Protein AF-A0AAD9UUX2-F1 (afdb_monomer_lite)

Radius of gyration: 30.62 Å; chains: 1; bounding box: 90×46×81 Å

pLDDT: mean 76.19, std 13.53, range [43.16, 93.56]

Organism: Acropora cervicornis (NCBI:txid6130)

Structure (mmCIF, N/CA/C/O backbone):
data_AF-A0AAD9UUX2-F1
#
_entry.id   AF-A0AAD9UUX2-F1
#
loop_
_atom_site.group_PDB
_atom_site.id
_atom_site.type_symbol
_atom_site.label_atom_id
_atom_site.label_alt_id
_atom_site.label_comp_id
_atom_site.label_asym_id
_atom_site.label_entity_id
_atom_site.label_seq_id
_atom_site.pdbx_PDB_ins_code
_atom_site.Cartn_x
_atom_site.Cartn_y
_atom_site.Cartn_z
_atom_site.occupancy
_atom_site.B_iso_or_equiv
_atom_site.auth_seq_id
_atom_site.auth_comp_id
_atom_site.auth_asym_id
_atom_site.auth_atom_id
_atom_site.pdbx_PDB_model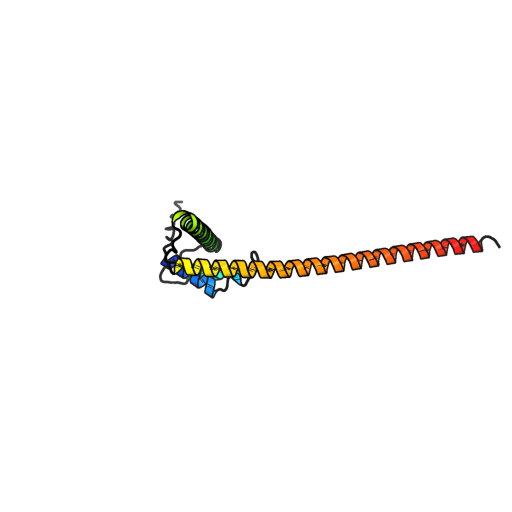_num
ATOM 1 N N . MET A 1 1 ? -13.904 34.947 -3.735 1.00 43.16 1 MET A N 1
ATOM 2 C CA . MET A 1 1 ? -14.602 33.661 -3.962 1.00 43.16 1 MET A CA 1
ATOM 3 C C . MET A 1 1 ? -14.352 32.767 -2.757 1.00 43.16 1 MET A C 1
ATOM 5 O O . MET A 1 1 ? -13.206 32.414 -2.519 1.00 43.16 1 MET A O 1
ATOM 9 N N . ALA A 1 2 ? -15.373 32.472 -1.950 1.00 48.09 2 ALA A N 1
ATOM 10 C CA . ALA A 1 2 ? -15.221 31.582 -0.800 1.00 48.09 2 ALA A CA 1
ATOM 11 C C . ALA A 1 2 ? -15.136 30.132 -1.296 1.00 48.09 2 ALA A C 1
ATOM 13 O O . ALA A 1 2 ? -16.102 29.590 -1.834 1.00 48.09 2 ALA A O 1
ATOM 14 N N . THR A 1 3 ? -13.970 29.505 -1.157 1.00 51.62 3 THR A N 1
ATOM 15 C CA . THR A 1 3 ? -13.802 28.080 -1.433 1.00 51.62 3 THR A CA 1
ATOM 16 C C . THR A 1 3 ? -14.554 27.301 -0.354 1.00 51.62 3 THR A C 1
ATOM 18 O O . THR A 1 3 ? -14.150 27.262 0.806 1.00 51.62 3 THR A O 1
ATOM 21 N N . LYS A 1 4 ? -15.696 26.699 -0.710 1.00 53.00 4 LYS A N 1
ATOM 22 C CA . LYS A 1 4 ? -16.410 25.773 0.181 1.00 53.00 4 LYS A CA 1
ATOM 23 C C . LYS A 1 4 ? -15.444 24.638 0.547 1.00 53.00 4 LYS A C 1
ATOM 25 O O . LYS A 1 4 ? -15.133 23.804 -0.305 1.00 53.00 4 LYS A O 1
ATOM 30 N N . LYS A 1 5 ? -14.935 24.623 1.788 1.00 53.94 5 LYS A N 1
ATOM 31 C CA . LYS A 1 5 ? -14.172 23.491 2.335 1.00 53.94 5 LYS A CA 1
ATOM 32 C C . LYS A 1 5 ? -15.091 22.273 2.293 1.00 53.94 5 LYS A C 1
ATOM 34 O O . LYS A 1 5 ? -16.053 22.194 3.047 1.00 53.94 5 LYS A O 1
ATOM 39 N N . GLN A 1 6 ? -14.823 21.365 1.361 1.00 57.31 6 GLN A N 1
ATOM 40 C CA . GLN A 1 6 ? -15.511 20.081 1.300 1.00 57.31 6 GLN A CA 1
ATOM 41 C C . GLN A 1 6 ? -15.227 19.318 2.603 1.00 57.31 6 GLN A C 1
ATOM 43 O O . GLN A 1 6 ? -14.071 19.330 3.043 1.00 57.31 6 GLN A O 1
ATOM 48 N N . PRO A 1 7 ? -16.237 18.684 3.226 1.00 60.03 7 PRO A N 1
ATOM 49 C CA . PRO A 1 7 ? -16.027 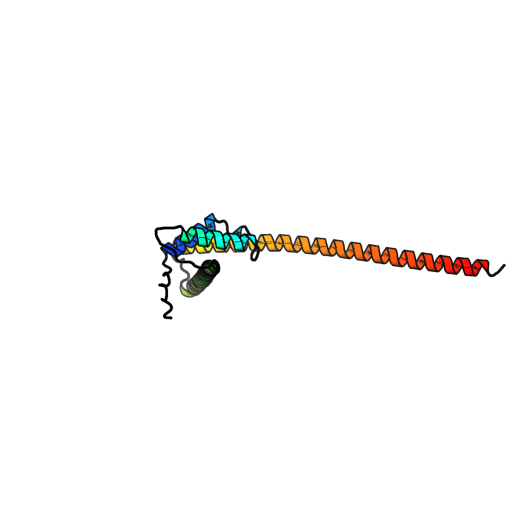17.901 4.434 1.00 60.03 7 PRO A CA 1
ATOM 50 C C . PRO A 1 7 ? -15.011 16.796 4.140 1.00 60.03 7 PRO A C 1
ATOM 52 O O . PRO A 1 7 ? -15.157 16.022 3.191 1.00 60.03 7 PRO A O 1
ATOM 55 N N . VAL A 1 8 ? -13.937 16.775 4.927 1.00 67.56 8 VAL A N 1
ATOM 56 C CA . VAL A 1 8 ? -12.916 15.734 4.841 1.00 67.56 8 VAL A CA 1
ATOM 57 C C . VAL A 1 8 ? -13.556 14.453 5.357 1.00 67.56 8 VAL A C 1
ATOM 59 O O . VAL A 1 8 ? -13.986 14.396 6.503 1.00 67.56 8 VAL A O 1
ATOM 62 N N . MET A 1 9 ? -13.652 13.441 4.500 1.00 81.50 9 MET A N 1
ATOM 63 C CA . MET A 1 9 ? -14.148 12.123 4.883 1.00 81.50 9 MET A CA 1
ATOM 64 C C . MET A 1 9 ? -13.298 11.558 6.027 1.00 81.50 9 MET A C 1
ATOM 66 O O . MET A 1 9 ? -12.075 11.434 5.911 1.00 81.50 9 MET A O 1
ATOM 70 N N . GLU A 1 10 ? -13.960 11.192 7.120 1.00 83.44 10 GLU A N 1
ATOM 71 C CA . GLU A 1 10 ? -13.317 10.539 8.255 1.00 83.44 10 GLU A CA 1
ATOM 72 C C . GLU A 1 10 ? -12.930 9.100 7.915 1.00 83.44 10 GLU A C 1
ATOM 74 O O . GLU A 1 10 ? -13.641 8.392 7.207 1.00 83.44 10 GLU A O 1
ATOM 79 N N . TRP A 1 11 ? -11.791 8.640 8.407 1.00 87.56 11 TRP A N 1
ATOM 80 C CA . TRP A 1 11 ? -11.368 7.264 8.182 1.00 87.56 11 TRP A CA 1
ATOM 81 C C . TRP A 1 11 ? -11.666 6.437 9.428 1.00 87.56 11 TRP A C 1
ATOM 83 O O . TRP A 1 11 ? -10.955 6.553 10.425 1.00 87.56 11 TRP A O 1
ATOM 93 N N . THR A 1 12 ? -12.737 5.649 9.352 1.00 87.88 12 THR A N 1
ATOM 94 C CA . THR A 1 12 ? -13.180 4.701 10.381 1.00 87.88 12 THR A CA 1
ATOM 95 C C . THR A 1 12 ? -12.611 3.308 10.122 1.00 87.88 12 THR A C 1
ATOM 97 O O . THR A 1 12 ? -12.129 3.030 9.023 1.00 87.88 12 THR A O 1
ATOM 100 N N . ASP A 1 13 ? -12.701 2.420 11.111 1.00 85.00 13 ASP A N 1
ATOM 101 C CA . ASP A 1 13 ? -12.224 1.039 10.992 1.00 85.00 13 ASP A CA 1
ATOM 102 C C . ASP A 1 13 ? -12.889 0.276 9.842 1.00 85.00 13 ASP A C 1
ATOM 104 O O . ASP A 1 13 ? -12.171 -0.298 9.028 1.00 85.00 13 ASP A O 1
ATOM 108 N N . ASP A 1 14 ? -14.200 0.413 9.644 1.00 86.81 14 ASP A N 1
ATOM 109 C CA . ASP A 1 14 ? -14.894 -0.176 8.487 1.00 86.81 14 ASP A CA 1
ATOM 110 C C . ASP A 1 14 ? -14.342 0.331 7.145 1.00 86.81 14 ASP A C 1
ATOM 112 O O . ASP A 1 14 ? -14.145 -0.433 6.199 1.00 86.81 14 ASP A O 1
ATOM 116 N N . ARG A 1 15 ? -14.044 1.635 7.053 1.00 90.06 15 ARG A N 1
ATOM 117 C CA . ARG A 1 15 ? -13.465 2.248 5.845 1.00 90.06 15 ARG A CA 1
ATOM 118 C C . ARG A 1 15 ? -12.038 1.763 5.605 1.00 90.06 15 ARG A C 1
ATOM 120 O O . ARG A 1 15 ? -11.641 1.612 4.450 1.00 90.06 15 ARG A O 1
ATOM 127 N N . TYR A 1 16 ? -11.274 1.514 6.669 1.00 89.31 16 TYR A N 1
ATOM 128 C CA . TYR A 1 16 ? -9.957 0.893 6.565 1.00 89.31 16 TYR A CA 1
ATOM 129 C C . TYR A 1 16 ? -10.064 -0.569 6.126 1.00 89.31 16 TYR A C 1
ATOM 131 O O . TYR A 1 16 ? -9.344 -0.956 5.214 1.00 89.31 16 TYR A O 1
ATOM 139 N N . ILE A 1 17 ? -10.980 -1.358 6.690 1.00 90.19 17 ILE A N 1
ATOM 140 C CA . ILE A 1 17 ? -11.195 -2.758 6.294 1.00 90.19 17 ILE A CA 1
ATOM 141 C C . ILE A 1 17 ? -11.557 -2.846 4.808 1.00 90.19 17 ILE A C 1
ATOM 143 O O . ILE A 1 17 ? -10.962 -3.637 4.081 1.00 90.19 17 ILE A O 1
ATOM 147 N N . LEU A 1 18 ? -12.460 -1.990 4.321 1.00 91.25 18 LEU A N 1
ATOM 148 C CA . LEU A 1 18 ? -12.819 -1.945 2.900 1.00 91.25 18 LEU A CA 1
ATOM 149 C C . LEU A 1 18 ? -11.636 -1.572 2.006 1.00 91.25 18 LEU A C 1
ATOM 151 O O . LEU A 1 18 ? -11.424 -2.213 0.981 1.00 91.25 18 LEU A O 1
ATOM 155 N N . LEU A 1 19 ? -10.831 -0.585 2.412 1.00 91.81 19 LEU A N 1
ATOM 156 C CA . LEU A 1 19 ? -9.592 -0.249 1.712 1.00 91.81 19 LEU A CA 1
ATOM 157 C C . LEU A 1 19 ? -8.654 -1.463 1.623 1.00 91.81 19 LEU A C 1
ATOM 159 O O . LEU A 1 19 ? -8.134 -1.758 0.550 1.00 91.81 19 LEU A O 1
ATOM 163 N N . LEU A 1 20 ? -8.434 -2.159 2.739 1.00 91.69 20 LEU A N 1
ATOM 164 C CA . LEU A 1 20 ? -7.525 -3.303 2.807 1.00 91.69 20 LEU A CA 1
ATOM 165 C C . LEU A 1 20 ? -8.037 -4.473 1.958 1.00 91.69 20 LEU A C 1
ATOM 167 O O . LEU A 1 20 ? -7.272 -5.057 1.193 1.00 91.69 20 LEU A O 1
ATOM 171 N N . ARG A 1 21 ? -9.340 -4.766 2.016 1.00 90.75 21 ARG A N 1
ATOM 172 C CA . ARG A 1 21 ? -9.980 -5.788 1.176 1.00 90.75 21 ARG A CA 1
ATOM 173 C C . ARG A 1 21 ? -9.855 -5.461 -0.310 1.00 90.75 21 ARG A C 1
ATOM 175 O O . ARG A 1 21 ? -9.468 -6.330 -1.084 1.00 90.75 21 ARG A O 1
ATOM 182 N N . GLU A 1 22 ? -10.095 -4.212 -0.703 1.00 91.88 22 GLU A N 1
ATOM 183 C CA . GLU A 1 22 ? -9.954 -3.779 -2.098 1.00 91.88 22 GLU A CA 1
ATOM 184 C C . GLU A 1 22 ? -8.498 -3.885 -2.583 1.00 91.88 22 GLU A C 1
ATOM 186 O O . GLU A 1 22 ? -8.234 -4.289 -3.715 1.00 91.88 22 GLU A O 1
ATOM 191 N N . MET A 1 23 ? -7.528 -3.587 -1.711 1.00 90.06 23 MET A N 1
ATOM 192 C CA . MET A 1 23 ? -6.100 -3.767 -1.996 1.00 90.06 23 MET A CA 1
ATOM 193 C C . MET A 1 23 ? -5.718 -5.238 -2.206 1.00 90.06 23 MET A C 1
ATOM 195 O O . MET A 1 23 ? -4.893 -5.522 -3.081 1.00 90.06 23 MET A O 1
ATOM 199 N N . ILE A 1 24 ? -6.303 -6.156 -1.426 1.00 88.19 24 ILE A N 1
ATOM 200 C CA . ILE A 1 24 ? -6.140 -7.605 -1.612 1.00 88.19 24 ILE A CA 1
ATOM 201 C C . ILE A 1 24 ? -6.763 -8.031 -2.943 1.00 88.19 24 ILE A C 1
ATOM 203 O O . ILE A 1 24 ? -6.087 -8.680 -3.738 1.00 88.19 24 ILE A O 1
ATOM 207 N N . ALA A 1 25 ? -8.010 -7.631 -3.204 1.00 87.69 25 ALA A N 1
ATOM 208 C CA . ALA A 1 25 ? -8.760 -8.005 -4.404 1.00 87.69 25 ALA A CA 1
ATOM 209 C C . ALA A 1 25 ? -8.114 -7.483 -5.696 1.00 87.69 25 ALA A C 1
ATOM 211 O O . ALA A 1 25 ? -8.093 -8.176 -6.707 1.00 87.69 25 ALA A O 1
ATOM 212 N N . SER A 1 26 ? -7.537 -6.281 -5.649 1.00 86.19 26 SER A N 1
ATOM 213 C CA . SER A 1 26 ? -6.819 -5.677 -6.777 1.00 86.19 26 SER A CA 1
ATOM 214 C C . SER A 1 26 ? -5.380 -6.187 -6.926 1.00 86.19 26 SER A C 1
ATOM 216 O O . SER A 1 26 ? -4.634 -5.686 -7.767 1.00 86.19 26 SER A O 1
ATOM 218 N N . GLU A 1 27 ? -4.963 -7.129 -6.073 1.00 85.19 27 GLU A N 1
ATOM 219 C CA . GLU A 1 27 ? -3.659 -7.790 -6.102 1.00 85.19 27 GLU A CA 1
ATOM 220 C C . GLU A 1 27 ? -2.475 -6.814 -6.213 1.00 85.19 27 GLU A C 1
ATOM 222 O O . GLU A 1 27 ? -1.469 -7.060 -6.883 1.00 85.19 27 GLU A O 1
ATOM 227 N N . LEU A 1 28 ? -2.574 -5.679 -5.515 1.00 83.12 28 LEU A N 1
ATOM 228 C CA . LEU A 1 28 ? -1.668 -4.536 -5.652 1.00 83.12 28 LEU A CA 1
ATOM 229 C C . LEU A 1 28 ? -0.176 -4.906 -5.549 1.00 83.12 28 LEU A C 1
ATOM 231 O O . LEU A 1 28 ? 0.679 -4.302 -6.208 1.00 83.12 28 LEU A O 1
ATOM 235 N N . PHE A 1 29 ? 0.146 -5.872 -4.688 1.00 83.12 29 PHE A N 1
ATOM 236 C CA . PHE A 1 29 ? 1.516 -6.293 -4.400 1.00 83.12 29 PHE A CA 1
ATOM 237 C C . PHE A 1 29 ? 2.068 -7.349 -5.365 1.00 83.12 29 PHE A C 1
ATOM 239 O O . PHE A 1 29 ? 3.242 -7.687 -5.259 1.00 83.12 29 PHE A O 1
ATOM 246 N N . GLN A 1 30 ? 1.291 -7.803 -6.355 1.00 80.31 30 GLN A N 1
ATOM 247 C CA . GLN A 1 30 ? 1.818 -8.608 -7.464 1.00 80.31 30 GLN A CA 1
ATOM 248 C C . GLN A 1 30 ? 2.704 -7.807 -8.427 1.00 80.31 30 GLN A C 1
ATOM 250 O O . GLN A 1 30 ? 3.406 -8.382 -9.260 1.00 80.31 30 GLN A O 1
ATOM 255 N N . PHE A 1 31 ? 2.678 -6.477 -8.332 1.00 78.00 31 PHE A N 1
ATOM 256 C CA . PHE A 1 31 ? 3.415 -5.593 -9.222 1.00 78.00 31 PHE A CA 1
ATOM 257 C C . PHE A 1 31 ? 4.582 -4.924 -8.497 1.00 78.00 31 PHE A C 1
ATOM 259 O O . PHE A 1 31 ? 4.502 -4.504 -7.333 1.00 78.00 31 PHE A O 1
ATOM 266 N N . LYS A 1 32 ? 5.681 -4.743 -9.235 1.00 79.25 32 LYS A N 1
ATOM 267 C CA . LYS A 1 32 ? 6.896 -4.109 -8.722 1.00 79.25 32 LYS A CA 1
ATOM 268 C C . LYS A 1 32 ? 6.619 -2.730 -8.152 1.00 79.25 32 LYS A C 1
ATOM 270 O O . LYS A 1 32 ? 5.901 -1.915 -8.739 1.00 79.25 32 LYS A O 1
ATOM 275 N N . LYS A 1 33 ? 7.234 -2.447 -7.004 1.00 81.06 33 LYS A N 1
ATOM 276 C CA . LYS A 1 33 ? 7.174 -1.128 -6.378 1.00 81.06 33 LYS A CA 1
ATOM 277 C C . LYS A 1 33 ? 7.713 -0.072 -7.346 1.00 81.06 33 LYS A C 1
ATOM 279 O O . LYS A 1 33 ? 8.823 -0.198 -7.851 1.00 81.06 33 LYS A O 1
ATOM 284 N N . GLY A 1 34 ? 6.911 0.958 -7.606 1.00 77.88 34 GLY A N 1
ATOM 285 C CA . GLY A 1 34 ? 7.248 2.021 -8.558 1.00 77.88 34 GLY A CA 1
ATOM 286 C C . GLY A 1 34 ? 6.993 1.683 -10.031 1.00 77.88 34 GLY A C 1
ATOM 287 O O . GLY A 1 34 ? 7.259 2.528 -10.878 1.00 77.88 34 GLY A O 1
ATOM 288 N N . SER A 1 35 ? 6.460 0.497 -10.351 1.00 83.88 35 SER A N 1
ATOM 289 C CA . SER A 1 35 ? 6.002 0.205 -11.714 1.00 83.88 35 SER A CA 1
ATOM 290 C C . SER A 1 35 ? 4.790 1.070 -12.093 1.00 83.88 35 SER A C 1
ATOM 292 O O . SER A 1 35 ? 3.964 1.390 -11.226 1.00 83.88 35 SER A O 1
ATOM 294 N N . PRO A 1 36 ? 4.654 1.442 -13.378 1.00 84.62 36 PRO A N 1
ATOM 295 C CA . PRO A 1 36 ? 3.481 2.162 -13.860 1.00 84.62 36 PRO A CA 1
ATOM 296 C C . PRO A 1 36 ? 2.193 1.352 -13.663 1.00 84.62 36 PRO A C 1
ATOM 298 O O . PRO A 1 36 ? 1.171 1.935 -13.315 1.00 84.62 36 PRO A O 1
ATOM 301 N N . ASP A 1 37 ? 2.246 0.023 -13.787 1.00 86.00 37 ASP A N 1
ATOM 302 C CA . ASP A 1 37 ? 1.093 -0.863 -13.579 1.00 86.00 37 ASP A CA 1
ATOM 303 C C . ASP A 1 37 ? 0.582 -0.810 -12.140 1.00 86.00 37 ASP A C 1
ATOM 305 O O . ASP A 1 37 ? -0.610 -0.617 -11.911 1.00 86.00 37 ASP A O 1
ATOM 309 N N . ARG A 1 38 ? 1.486 -0.813 -11.152 1.00 88.44 38 ARG A N 1
ATOM 310 C CA . ARG A 1 38 ? 1.099 -0.578 -9.754 1.00 88.44 38 ARG A CA 1
ATOM 311 C C . ARG A 1 38 ? 0.473 0.803 -9.557 1.00 88.44 38 ARG A C 1
ATOM 313 O O . ARG A 1 38 ? -0.421 0.968 -8.735 1.00 88.44 38 ARG A O 1
ATOM 320 N N . GLY A 1 39 ? 0.925 1.799 -10.319 1.00 88.94 39 GLY A N 1
ATOM 321 C CA . GLY A 1 39 ? 0.331 3.135 -10.352 1.00 88.94 39 GLY A CA 1
ATOM 322 C C . GLY A 1 39 ? -1.110 3.167 -10.870 1.00 88.94 39 GLY A C 1
ATOM 323 O O . GLY A 1 39 ? -1.881 3.978 -10.357 1.00 88.94 39 GLY A O 1
ATOM 324 N N . LYS A 1 40 ? -1.459 2.303 -11.834 1.00 90.75 40 LYS A N 1
ATOM 325 C CA . LYS A 1 40 ? -2.825 2.132 -12.361 1.00 90.75 40 LYS A CA 1
ATOM 326 C C . LYS A 1 40 ? -3.721 1.385 -11.378 1.00 90.75 40 LYS A C 1
ATOM 328 O O . LYS A 1 40 ? -4.880 1.733 -11.219 1.00 90.75 40 LYS A O 1
ATOM 333 N N . ILE A 1 41 ? -3.182 0.403 -10.658 1.00 92.00 41 ILE A N 1
ATOM 334 C CA . ILE A 1 41 ? -3.955 -0.323 -9.640 1.00 92.00 41 ILE A CA 1
ATOM 335 C C . ILE A 1 41 ? -4.370 0.608 -8.504 1.00 92.00 41 ILE A C 1
ATOM 337 O O . ILE A 1 41 ? -5.508 0.561 -8.058 1.00 92.00 41 ILE A O 1
ATOM 341 N N . TRP A 1 42 ? -3.494 1.524 -8.084 1.00 93.00 42 TRP A N 1
ATOM 342 C CA . TRP A 1 42 ? -3.880 2.559 -7.121 1.00 93.00 42 TRP A CA 1
ATOM 343 C C . TRP A 1 42 ? -5.011 3.471 -7.622 1.00 93.00 42 TRP A C 1
ATOM 345 O O . TRP A 1 42 ? -5.798 3.940 -6.803 1.00 93.00 42 TRP A O 1
ATOM 355 N N . GLU A 1 43 ? -5.092 3.737 -8.931 1.00 92.94 43 GLU A N 1
ATOM 356 C CA . GLU A 1 43 ? -6.229 4.454 -9.538 1.00 92.94 43 GLU A CA 1
ATOM 357 C C . GLU A 1 43 ? -7.484 3.588 -9.499 1.00 92.94 43 GLU A C 1
ATOM 359 O O . GLU A 1 43 ? -8.509 4.034 -8.998 1.00 92.94 43 GLU A O 1
ATOM 364 N N . SER A 1 44 ? -7.377 2.322 -9.909 1.00 92.38 44 SER A N 1
ATOM 365 C CA . SER A 1 44 ? -8.490 1.369 -9.876 1.00 92.38 44 SER A CA 1
ATOM 366 C C . SER A 1 44 ? -9.072 1.201 -8.471 1.00 92.38 44 SER A C 1
ATOM 368 O O . SER A 1 44 ? -10.285 1.242 -8.313 1.00 92.38 44 SER A O 1
ATOM 370 N N . ILE A 1 45 ? -8.228 1.079 -7.442 1.00 93.06 45 ILE A N 1
ATOM 371 C CA . ILE A 1 45 ? -8.660 0.993 -6.038 1.00 93.06 45 ILE A CA 1
ATOM 372 C C . ILE A 1 45 ? -9.376 2.282 -5.625 1.00 93.06 45 ILE A C 1
ATOM 374 O O . ILE A 1 45 ? -10.425 2.242 -4.991 1.00 93.06 45 ILE A O 1
ATOM 378 N N . GLN A 1 46 ? -8.829 3.447 -5.983 1.00 93.56 46 GLN A N 1
ATOM 379 C CA . GLN A 1 46 ? -9.455 4.732 -5.670 1.00 93.56 46 GLN A CA 1
ATOM 380 C C . GLN A 1 46 ? -10.836 4.866 -6.327 1.00 93.56 46 GLN A C 1
ATOM 382 O O . GLN A 1 46 ? -11.785 5.307 -5.677 1.00 93.56 46 GLN A O 1
ATOM 387 N N . GLU A 1 47 ? -10.958 4.479 -7.593 1.00 92.31 47 GLU A N 1
ATOM 388 C CA . GLU A 1 47 ? -12.230 4.459 -8.308 1.00 92.31 47 GLU A CA 1
ATOM 389 C C . GLU A 1 47 ? -13.204 3.435 -7.721 1.00 92.31 47 GLU A C 1
ATOM 391 O O . GLU A 1 47 ? -14.373 3.763 -7.535 1.00 92.31 47 GLU A O 1
ATOM 396 N N . GLY A 1 48 ? -12.735 2.226 -7.402 1.00 90.25 48 GLY A N 1
ATOM 397 C CA . GLY A 1 48 ? -13.523 1.157 -6.786 1.00 90.25 48 GLY A CA 1
ATOM 398 C C . GLY A 1 48 ? -14.128 1.590 -5.455 1.00 90.25 48 GLY A C 1
ATOM 399 O O . GLY A 1 48 ? -15.337 1.496 -5.265 1.00 90.25 48 GLY A O 1
ATOM 400 N N . LEU A 1 49 ? -13.318 2.198 -4.585 1.00 90.38 49 LEU A N 1
ATOM 401 C CA . LEU A 1 49 ? -13.787 2.730 -3.305 1.00 90.38 49 LEU A CA 1
ATOM 402 C C . LEU A 1 49 ? -14.811 3.856 -3.487 1.00 90.38 49 LEU A C 1
ATOM 404 O O . LEU A 1 49 ? -15.822 3.885 -2.794 1.00 90.38 49 LEU A O 1
ATOM 408 N N . ASN A 1 50 ? -14.602 4.769 -4.438 1.00 90.38 50 ASN A N 1
ATOM 409 C CA . ASN A 1 50 ? -15.554 5.853 -4.704 1.00 90.38 50 ASN A CA 1
ATOM 410 C C . ASN A 1 50 ? -16.865 5.390 -5.364 1.00 90.38 50 ASN A C 1
ATOM 412 O O . ASN A 1 50 ? -17.836 6.145 -5.337 1.00 90.38 50 ASN A O 1
ATOM 416 N N . LYS A 1 51 ? -16.901 4.189 -5.958 1.00 90.25 51 LYS A N 1
ATOM 417 C CA . LYS A 1 51 ? -18.126 3.567 -6.491 1.00 90.25 51 LYS A CA 1
ATOM 418 C C . LYS A 1 51 ? -19.001 2.950 -5.397 1.00 90.25 51 LYS A C 1
ATOM 420 O O . LYS A 1 51 ? -20.148 2.626 -5.678 1.00 90.25 51 LYS A O 1
ATOM 425 N N . LEU A 1 52 ? -18.490 2.783 -4.175 1.00 87.25 52 LEU A N 1
ATOM 426 C CA . LEU A 1 52 ? -19.278 2.270 -3.059 1.00 87.25 52 LEU A CA 1
ATOM 427 C C . LEU A 1 52 ? -20.276 3.328 -2.572 1.00 87.25 52 LEU A C 1
ATOM 429 O O . LEU A 1 52 ? -19.894 4.442 -2.202 1.00 87.25 52 LEU A O 1
ATOM 433 N N . ASP A 1 53 ? -21.555 2.955 -2.516 1.00 80.56 53 ASP A N 1
ATOM 434 C CA . ASP A 1 53 ? -22.613 3.816 -1.979 1.00 80.56 53 ASP A CA 1
ATOM 435 C C . ASP A 1 53 ? -22.523 3.949 -0.450 1.00 80.56 53 ASP A C 1
ATOM 437 O O . ASP A 1 53 ? -22.684 5.041 0.105 1.00 80.56 53 ASP A O 1
ATOM 441 N N . HIS A 1 54 ? -22.194 2.850 0.240 1.00 79.88 54 HIS A N 1
ATOM 442 C CA . HIS A 1 54 ? -22.102 2.793 1.697 1.00 79.88 54 HIS A CA 1
ATOM 443 C C . HIS A 1 54 ? -20.922 1.924 2.162 1.00 79.88 54 HIS A C 1
ATOM 445 O O . HIS A 1 54 ? -20.910 0.728 1.878 1.00 79.88 54 HIS A O 1
ATOM 451 N N . PRO A 1 55 ? -19.961 2.478 2.927 1.00 81.81 55 PRO A N 1
ATOM 452 C CA . PRO A 1 55 ? -19.756 3.895 3.221 1.00 81.81 55 PRO A CA 1
ATOM 453 C C . PRO A 1 55 ? -19.289 4.676 1.983 1.00 81.81 55 PRO A C 1
ATOM 455 O O . PRO A 1 55 ? -18.436 4.212 1.237 1.00 81.81 55 PRO A O 1
ATOM 458 N N . LYS A 1 56 ? -19.787 5.907 1.812 1.00 83.88 56 LYS A N 1
ATOM 459 C CA . LYS A 1 56 ? -19.376 6.781 0.707 1.00 83.88 56 LYS A CA 1
ATOM 460 C C . LYS A 1 56 ? -17.940 7.274 0.879 1.00 83.88 56 LYS A C 1
ATOM 462 O O . LYS A 1 56 ? -17.619 7.919 1.884 1.00 83.88 56 LYS A O 1
ATOM 467 N N . PHE A 1 57 ? -17.111 7.035 -0.131 1.00 84.75 57 PHE A N 1
ATOM 468 C CA . PHE A 1 57 ? -15.749 7.552 -0.205 1.00 84.75 57 PHE A CA 1
ATOM 469 C C . PHE A 1 57 ? -15.700 8.859 -1.010 1.00 84.75 57 PHE A C 1
ATOM 471 O O . PHE A 1 57 ? -16.425 9.045 -1.986 1.00 84.75 57 PHE A O 1
ATOM 478 N N . THR A 1 58 ? -14.854 9.802 -0.582 1.00 85.19 58 THR A N 1
ATOM 479 C CA . THR A 1 58 ? -14.600 11.066 -1.305 1.00 85.19 58 THR A CA 1
ATOM 480 C C . THR A 1 58 ? -13.111 11.243 -1.594 1.00 85.19 58 THR A C 1
ATOM 482 O O . THR A 1 58 ? -12.507 12.294 -1.360 1.00 85.19 58 THR A O 1
ATOM 485 N N . ILE A 1 59 ? -12.488 10.181 -2.105 1.00 85.69 59 ILE A N 1
ATOM 486 C CA . ILE A 1 59 ? -11.055 10.160 -2.389 1.00 85.69 59 ILE A CA 1
ATOM 487 C C . ILE A 1 59 ? -10.805 10.810 -3.752 1.00 85.69 59 ILE A C 1
ATOM 489 O O . ILE A 1 59 ? -11.159 10.257 -4.788 1.00 85.69 59 ILE A O 1
ATOM 493 N N . LYS A 1 60 ? -10.177 11.988 -3.767 1.00 84.88 60 LYS A N 1
ATOM 494 C CA . LYS A 1 60 ? -9.937 12.742 -5.012 1.00 84.88 60 LYS A CA 1
ATOM 495 C C . LYS A 1 60 ? -8.780 12.205 -5.850 1.00 84.88 60 LYS A C 1
ATOM 497 O O . LYS A 1 60 ? -8.818 12.293 -7.068 1.00 84.88 60 LYS A O 1
ATOM 502 N N . GLU A 1 61 ? -7.746 11.690 -5.195 1.00 87.88 61 GLU A N 1
ATOM 503 C CA . GLU A 1 61 ? -6.499 11.289 -5.843 1.00 87.88 61 GLU A CA 1
ATOM 504 C C . GLU A 1 61 ? -6.030 9.940 -5.304 1.00 87.88 61 GLU A C 1
ATOM 506 O O . GLU A 1 61 ? -6.082 9.694 -4.095 1.00 87.88 61 GLU A O 1
ATOM 511 N N . LYS A 1 62 ? -5.439 9.115 -6.175 1.00 88.56 62 LYS A N 1
ATOM 512 C CA . LYS A 1 62 ? -4.771 7.858 -5.792 1.00 88.56 62 LYS A CA 1
ATOM 513 C C . LYS A 1 62 ? -3.697 8.037 -4.714 1.00 88.56 62 LYS A C 1
ATOM 515 O O . LYS A 1 62 ? -3.438 7.132 -3.923 1.00 88.56 62 LYS A O 1
ATOM 520 N N . LYS A 1 63 ? -3.081 9.227 -4.652 1.00 88.44 63 LYS A N 1
ATOM 521 C CA . LYS A 1 63 ? -2.112 9.589 -3.612 1.00 88.44 63 LYS A CA 1
ATOM 522 C C . LYS A 1 63 ? -2.734 9.499 -2.215 1.00 88.44 63 LYS A C 1
ATOM 524 O O . LYS A 1 63 ? -2.091 8.980 -1.313 1.00 88.44 63 LYS A O 1
ATOM 529 N N . GLY A 1 64 ? -3.999 9.898 -2.061 1.00 86.88 64 GLY A N 1
ATOM 530 C CA . GLY A 1 64 ? -4.718 9.801 -0.791 1.00 86.88 64 GLY A CA 1
ATOM 531 C C . GLY A 1 64 ? -4.872 8.360 -0.300 1.00 86.88 64 GLY A C 1
ATOM 532 O O . GLY A 1 64 ? -4.686 8.104 0.885 1.00 86.88 64 GLY A O 1
ATOM 533 N N . VAL A 1 65 ? -5.131 7.410 -1.206 1.00 90.38 65 VAL A N 1
ATOM 534 C CA . VAL A 1 65 ? -5.186 5.971 -0.884 1.00 90.38 65 VAL A CA 1
ATOM 535 C C . VAL A 1 65 ? -3.822 5.480 -0.401 1.00 90.38 65 VAL A C 1
ATOM 537 O O . VAL A 1 65 ? -3.702 4.857 0.653 1.00 90.38 65 VAL A O 1
ATOM 540 N N . ARG A 1 66 ? -2.770 5.820 -1.151 1.00 90.12 66 ARG A N 1
ATOM 541 C CA . ARG A 1 66 ? -1.401 5.406 -0.842 1.00 90.12 66 ARG A CA 1
ATOM 542 C C . ARG A 1 66 ? -0.903 5.970 0.489 1.00 90.12 66 ARG A C 1
ATOM 544 O O . ARG A 1 66 ? -0.274 5.249 1.258 1.00 90.12 66 ARG A O 1
ATOM 551 N N . ASP A 1 67 ? -1.181 7.239 0.770 1.00 90.25 67 ASP A N 1
ATOM 552 C CA . ASP A 1 67 ? -0.786 7.889 2.021 1.00 90.25 67 ASP A CA 1
ATOM 553 C C . ASP A 1 67 ? -1.500 7.253 3.223 1.00 90.25 67 ASP A C 1
ATOM 555 O O . ASP A 1 67 ? -0.892 7.070 4.280 1.00 90.25 67 ASP A O 1
ATOM 559 N N . ARG A 1 68 ? -2.763 6.836 3.052 1.00 91.31 68 ARG A N 1
ATOM 560 C CA . ARG A 1 68 ? -3.515 6.108 4.085 1.00 91.31 68 ARG A CA 1
ATOM 561 C C . ARG A 1 68 ? -2.947 4.724 4.348 1.00 91.31 68 ARG A C 1
ATOM 563 O O . ARG A 1 68 ? -2.766 4.378 5.512 1.00 91.31 68 ARG A O 1
ATOM 570 N N . TRP A 1 69 ? -2.592 3.984 3.301 1.00 91.38 69 TRP A N 1
ATOM 571 C CA . TRP A 1 69 ? -1.888 2.712 3.449 1.00 91.38 69 TRP A CA 1
ATOM 572 C C . TRP A 1 69 ? -0.560 2.871 4.208 1.00 91.38 69 TRP A C 1
ATOM 574 O O . TRP A 1 69 ? -0.321 2.168 5.187 1.00 91.38 69 TRP A O 1
ATOM 584 N N . ASN A 1 70 ? 0.271 3.849 3.828 1.00 89.88 70 ASN A N 1
ATOM 585 C CA . ASN A 1 70 ? 1.539 4.111 4.520 1.00 89.88 70 ASN A CA 1
ATOM 586 C C . ASN A 1 70 ? 1.323 4.429 6.009 1.00 89.88 70 ASN A C 1
ATOM 588 O O . ASN A 1 70 ? 2.080 3.966 6.861 1.00 89.88 70 ASN A O 1
ATOM 592 N N . LEU A 1 71 ? 0.289 5.212 6.337 1.00 89.50 71 LEU A N 1
ATOM 593 C CA . LEU A 1 71 ? -0.042 5.539 7.722 1.00 89.50 71 LEU A CA 1
ATOM 594 C C . LEU A 1 71 ? -0.434 4.290 8.525 1.00 89.50 71 LEU A C 1
ATOM 596 O O . LEU A 1 71 ? 0.008 4.155 9.665 1.00 89.50 71 LEU A O 1
ATOM 600 N N . LEU A 1 72 ? -1.230 3.385 7.941 1.00 88.38 72 LEU A N 1
ATOM 601 C CA . LEU A 1 72 ? -1.601 2.114 8.573 1.00 88.38 72 LEU A CA 1
ATOM 602 C C . LEU A 1 72 ? -0.369 1.248 8.844 1.00 88.38 72 LEU A C 1
ATOM 604 O O . LEU A 1 72 ? -0.185 0.809 9.975 1.00 88.38 72 LEU A O 1
ATOM 608 N N . GLN A 1 73 ? 0.528 1.098 7.863 1.00 86.50 73 GLN A N 1
ATOM 609 C CA . GLN A 1 73 ? 1.778 0.351 8.044 1.00 86.50 73 GLN A CA 1
ATOM 610 C C . GLN A 1 73 ? 2.635 0.921 9.184 1.00 86.50 73 GLN A C 1
ATOM 612 O O . GLN A 1 73 ? 3.158 0.173 10.009 1.00 86.50 73 GLN A O 1
ATOM 617 N N . VAL A 1 74 ? 2.793 2.249 9.245 1.00 86.81 74 VAL A N 1
ATOM 618 C CA . VAL A 1 74 ? 3.598 2.906 10.288 1.00 86.81 74 VAL A CA 1
ATOM 619 C C . VAL A 1 74 ? 2.975 2.711 11.669 1.00 86.81 74 VAL A C 1
ATOM 621 O O . VAL A 1 74 ? 3.701 2.433 12.623 1.00 86.81 74 VAL A O 1
ATOM 624 N N . LYS A 1 75 ? 1.648 2.847 11.784 1.00 85.25 75 LYS A N 1
ATOM 625 C CA . LYS A 1 75 ? 0.934 2.638 13.049 1.00 85.25 75 LYS A CA 1
ATOM 626 C C . LYS A 1 75 ? 1.036 1.192 13.519 1.00 85.25 75 LYS A C 1
ATOM 628 O O . LYS A 1 75 ? 1.409 0.969 14.663 1.00 85.25 75 LYS A O 1
ATOM 633 N N . PHE A 1 76 ? 0.793 0.235 12.630 1.00 83.75 76 PHE A N 1
ATOM 634 C CA . PHE A 1 76 ? 0.857 -1.188 12.950 1.00 83.75 76 PHE A CA 1
ATOM 635 C C . PHE A 1 76 ? 2.257 -1.607 13.422 1.00 83.75 76 PHE A C 1
ATOM 637 O O . PHE A 1 76 ? 2.402 -2.211 14.479 1.00 83.75 76 PHE A O 1
ATOM 644 N N . LYS A 1 77 ? 3.316 -1.177 12.721 1.00 81.31 77 LYS A N 1
ATOM 645 C CA . LYS A 1 77 ? 4.708 -1.444 13.134 1.00 81.31 77 LYS A CA 1
ATOM 646 C C . LYS A 1 77 ? 5.091 -0.783 14.458 1.00 81.31 77 LYS A C 1
ATOM 648 O O . LYS A 1 77 ? 5.969 -1.290 15.154 1.00 81.31 77 LYS A O 1
ATOM 653 N N . ARG A 1 78 ? 4.491 0.367 14.784 1.00 81.81 78 ARG A N 1
ATOM 654 C CA . ARG A 1 78 ? 4.694 1.030 16.077 1.00 81.81 78 ARG A CA 1
ATOM 655 C C . ARG A 1 78 ? 4.049 0.222 17.198 1.00 81.81 78 ARG A C 1
ATOM 657 O O . ARG A 1 78 ? 4.753 -0.104 18.143 1.00 81.81 78 ARG A O 1
ATOM 664 N N . ILE A 1 79 ? 2.773 -0.135 17.039 1.00 76.94 79 ILE A N 1
ATOM 665 C CA . ILE A 1 79 ? 2.019 -0.919 18.025 1.00 76.94 79 ILE A CA 1
ATOM 666 C C . ILE A 1 79 ? 2.721 -2.255 18.268 1.00 76.94 79 ILE A C 1
ATOM 668 O O . ILE A 1 79 ? 3.076 -2.539 19.400 1.00 76.94 79 ILE A O 1
ATOM 672 N N . GLN A 1 80 ? 3.063 -3.009 17.218 1.00 73.06 80 GLN A N 1
ATOM 673 C CA . GLN A 1 80 ? 3.791 -4.273 17.380 1.00 73.06 80 GLN A CA 1
ATOM 674 C C . GLN A 1 80 ? 5.099 -4.122 18.169 1.00 73.06 80 GLN A C 1
ATOM 676 O O . GLN A 1 80 ? 5.421 -4.972 18.990 1.00 73.06 80 GLN A O 1
ATOM 681 N N . ARG A 1 81 ? 5.864 -3.044 17.948 1.00 69.06 81 ARG A N 1
ATOM 682 C CA . ARG A 1 81 ? 7.109 -2.801 18.690 1.00 69.06 81 ARG A CA 1
ATOM 683 C C . ARG A 1 81 ? 6.846 -2.474 20.158 1.00 69.06 81 ARG A C 1
ATOM 685 O O . ARG A 1 81 ? 7.584 -2.953 21.008 1.00 69.06 81 ARG A O 1
ATOM 692 N N . GLU A 1 82 ? 5.857 -1.630 20.431 1.00 66.06 82 GLU A N 1
ATOM 693 C CA . GLU A 1 82 ? 5.501 -1.208 21.788 1.00 66.06 82 GLU A CA 1
ATOM 694 C C . GLU A 1 82 ? 4.919 -2.382 22.594 1.00 66.06 82 GLU A C 1
ATOM 696 O O . GLU A 1 82 ? 5.354 -2.611 23.720 1.00 66.06 82 GLU A O 1
ATOM 701 N N . GLU A 1 83 ? 4.051 -3.200 21.995 1.00 61.34 83 GLU A N 1
ATOM 702 C CA . GLU A 1 83 ? 3.470 -4.393 22.629 1.00 61.34 83 GLU A CA 1
ATOM 703 C C . GLU A 1 83 ? 4.525 -5.476 22.914 1.00 61.34 83 GLU A C 1
ATOM 705 O O . GLU A 1 83 ? 4.598 -5.992 24.034 1.00 61.34 83 GLU A O 1
ATOM 710 N N . LEU A 1 84 ? 5.430 -5.757 21.961 1.00 58.44 84 LEU A N 1
ATOM 711 C CA . LEU A 1 84 ? 6.568 -6.664 22.193 1.00 58.44 84 LEU A CA 1
ATOM 712 C C . LEU A 1 84 ? 7.489 -6.174 23.314 1.00 58.44 84 LEU A C 1
ATOM 714 O O . LEU A 1 84 ? 8.109 -6.987 23.997 1.00 58.44 84 LEU A O 1
ATOM 718 N N . GLN A 1 85 ? 7.624 -4.857 23.475 1.00 56.97 85 GLN A N 1
ATOM 719 C CA . GLN A 1 85 ? 8.493 -4.275 24.493 1.00 56.97 85 GLN A CA 1
ATOM 720 C C . GLN A 1 85 ? 7.832 -4.183 25.868 1.00 56.97 85 GLN A C 1
ATOM 722 O O . GLN A 1 85 ? 8.546 -4.231 26.866 1.00 56.97 85 GLN A O 1
ATOM 727 N N . SER A 1 86 ? 6.507 -4.031 25.930 1.00 57.00 86 SER A N 1
ATOM 728 C CA . SER A 1 86 ? 5.813 -3.674 27.170 1.00 57.00 86 SER A CA 1
ATOM 729 C C . SER A 1 86 ? 4.989 -4.802 27.788 1.00 57.00 86 SER A C 1
ATOM 731 O O . SER A 1 86 ? 4.770 -4.769 28.996 1.00 57.00 86 SER A O 1
ATOM 733 N N . SER A 1 87 ? 4.505 -5.765 27.000 1.00 52.94 87 S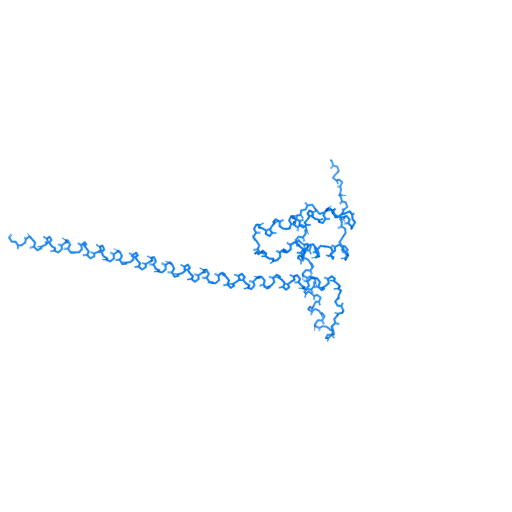ER A N 1
ATOM 734 C CA . SER A 1 87 ? 3.452 -6.686 27.449 1.00 52.94 87 SER A CA 1
ATOM 735 C C . SER A 1 87 ? 3.908 -8.146 27.495 1.00 52.94 87 SER A C 1
ATOM 737 O O . SER A 1 87 ? 3.537 -8.883 28.406 1.00 52.94 87 SER A O 1
ATOM 739 N N . GLY A 1 88 ? 4.733 -8.588 26.536 1.00 53.84 88 GLY A N 1
ATOM 740 C CA . GLY A 1 88 ? 5.086 -10.010 26.400 1.00 53.84 88 GLY A CA 1
ATOM 741 C C . GLY A 1 88 ? 3.878 -10.933 26.164 1.00 53.84 88 GLY A C 1
ATOM 742 O O . GLY A 1 88 ? 4.034 -12.152 26.193 1.00 53.84 88 GLY A O 1
ATOM 743 N N . ILE A 1 89 ? 2.686 -10.366 25.942 1.00 49.91 89 ILE A N 1
ATOM 744 C CA . ILE A 1 89 ? 1.420 -11.064 25.736 1.00 49.91 89 ILE A CA 1
ATOM 745 C C . ILE A 1 89 ? 0.865 -10.651 24.373 1.00 49.91 89 ILE A C 1
ATOM 747 O O . ILE A 1 89 ? 0.824 -9.471 24.023 1.00 49.91 89 ILE A O 1
ATOM 751 N N . ASP A 1 90 ? 0.460 -11.669 23.619 1.00 48.59 90 ASP A N 1
ATOM 752 C CA . ASP A 1 90 ? -0.143 -11.583 22.294 1.00 48.59 90 ASP A CA 1
ATOM 753 C C . ASP A 1 90 ? -1.434 -10.749 22.340 1.00 48.59 90 ASP A C 1
ATOM 755 O O . ASP A 1 90 ? -2.382 -11.063 23.064 1.00 48.59 90 ASP A O 1
ATOM 759 N N . CYS A 1 91 ? -1.449 -9.636 21.611 1.00 51.84 91 CYS A N 1
ATOM 760 C CA . CYS A 1 91 ? -2.623 -8.779 21.504 1.00 51.84 91 CYS A CA 1
ATOM 761 C C . CYS A 1 91 ? -3.639 -9.429 20.568 1.00 51.84 91 CYS A C 1
ATOM 763 O O . CYS A 1 91 ? -3.277 -9.864 19.479 1.00 51.84 91 CYS A O 1
ATOM 765 N N . VAL A 1 92 ? -4.920 -9.434 20.951 1.00 55.72 92 VAL A N 1
ATOM 766 C CA . VAL A 1 92 ? -6.009 -9.904 20.083 1.00 55.72 92 VAL A CA 1
ATOM 767 C C . VAL A 1 92 ? -6.021 -9.059 18.807 1.00 55.72 92 VAL A C 1
ATOM 769 O O . VAL A 1 92 ? -6.465 -7.910 18.818 1.00 55.72 92 VAL A O 1
ATOM 772 N N . LEU A 1 93 ? -5.502 -9.627 17.717 1.00 62.41 93 LEU A N 1
ATOM 773 C CA . LEU A 1 93 ? -5.428 -8.973 16.417 1.00 62.41 93 LEU A CA 1
ATOM 774 C C . LEU A 1 93 ? -6.849 -8.699 15.917 1.00 62.41 93 LEU A C 1
ATOM 776 O O . LEU A 1 93 ? -7.635 -9.621 15.691 1.00 62.41 93 LEU A O 1
ATOM 780 N N . SER A 1 94 ? -7.190 -7.420 15.748 1.00 73.88 94 SER A N 1
ATOM 781 C CA . SER A 1 94 ? -8.431 -7.035 15.077 1.00 73.88 94 SER A CA 1
ATOM 782 C C . SER A 1 94 ? -8.384 -7.487 13.614 1.00 73.88 94 SER A C 1
ATOM 784 O O . SER A 1 94 ? -7.306 -7.589 13.029 1.00 73.88 94 SER A O 1
ATOM 786 N N . GLU A 1 95 ? -9.539 -7.696 12.975 1.00 79.69 95 GLU A N 1
ATOM 787 C CA . GLU A 1 95 ? -9.609 -8.042 11.543 1.00 79.69 95 GLU A CA 1
ATOM 788 C C . GLU A 1 95 ? -8.792 -7.056 10.690 1.00 79.69 95 GLU A C 1
ATOM 790 O O . GLU A 1 95 ? -8.065 -7.443 9.777 1.00 79.69 95 GLU A O 1
ATOM 795 N N . LYS A 1 96 ? -8.847 -5.769 11.044 1.00 81.88 96 LYS A N 1
ATOM 796 C CA . LYS A 1 96 ? -8.050 -4.716 10.412 1.00 81.88 96 LYS A CA 1
ATOM 797 C C . LYS A 1 96 ? -6.545 -4.985 10.515 1.00 81.88 96 LYS A C 1
ATOM 799 O O . LYS A 1 96 ? -5.831 -4.769 9.543 1.00 81.88 96 LYS A O 1
ATOM 804 N N . ASP A 1 97 ? -6.072 -5.432 11.672 1.00 82.38 97 ASP A N 1
ATOM 805 C CA . ASP A 1 97 ? -4.653 -5.669 11.940 1.00 82.38 97 ASP A CA 1
ATOM 806 C C . ASP A 1 97 ? -4.151 -6.922 11.211 1.00 82.38 97 ASP A C 1
ATOM 808 O O . ASP A 1 97 ? -3.104 -6.863 10.566 1.00 82.38 97 ASP A O 1
ATOM 812 N N . ALA A 1 98 ? -4.951 -7.993 11.187 1.00 83.69 98 ALA A N 1
ATOM 813 C CA . ALA A 1 98 ? -4.664 -9.197 10.403 1.00 83.69 98 ALA A CA 1
ATOM 814 C C . ALA A 1 98 ? -4.547 -8.893 8.896 1.00 83.69 98 ALA A C 1
ATOM 816 O O . ALA A 1 98 ? -3.616 -9.339 8.226 1.00 83.69 98 ALA A O 1
ATOM 817 N N . LEU A 1 99 ? -5.445 -8.059 8.356 1.00 85.75 99 LEU A N 1
ATOM 818 C CA . LEU A 1 99 ? -5.383 -7.633 6.954 1.00 85.75 99 LEU A CA 1
ATOM 819 C C . LEU A 1 99 ? -4.143 -6.768 6.656 1.00 85.75 99 LEU A C 1
ATOM 821 O O . LEU A 1 99 ? -3.573 -6.858 5.565 1.00 85.75 99 LEU A O 1
ATOM 825 N N . ILE A 1 100 ? -3.715 -5.917 7.598 1.00 86.88 100 ILE A N 1
ATOM 826 C CA . ILE A 1 100 ? -2.489 -5.113 7.447 1.00 86.88 100 ILE A CA 1
ATOM 827 C C . ILE A 1 100 ? -1.252 -6.015 7.444 1.00 86.88 100 ILE A C 1
ATOM 829 O O . ILE A 1 100 ? -0.343 -5.779 6.642 1.00 86.88 100 ILE A O 1
ATOM 833 N N . GLU A 1 101 ? -1.215 -7.023 8.315 1.00 86.44 101 GLU A N 1
ATOM 834 C CA . GLU A 1 101 ? -0.136 -8.007 8.386 1.00 86.44 101 GLU A CA 1
ATOM 835 C C . GLU A 1 101 ? -0.007 -8.789 7.076 1.00 86.44 101 GLU A C 1
ATOM 837 O O . GLU A 1 101 ? 1.048 -8.729 6.440 1.00 86.44 101 GLU A O 1
ATOM 842 N N . GLU A 1 102 ? -1.097 -9.392 6.591 1.00 86.38 102 GLU A N 1
ATOM 843 C CA . GLU A 1 102 ? -1.111 -10.155 5.335 1.00 86.38 102 GLU A CA 1
ATOM 844 C C . GLU A 1 102 ? -0.615 -9.309 4.147 1.00 86.38 102 GLU A C 1
ATOM 846 O O . GLU A 1 102 ? 0.191 -9.747 3.318 1.00 86.38 102 GLU A O 1
ATOM 851 N N . LEU A 1 103 ? -1.074 -8.058 4.054 1.00 86.62 103 LEU A N 1
ATOM 852 C CA . LEU A 1 103 ? -0.648 -7.143 2.998 1.00 86.62 103 LEU A CA 1
ATOM 853 C C . LEU A 1 103 ? 0.831 -6.737 3.131 1.00 86.62 103 LEU A C 1
ATOM 855 O O . LEU A 1 103 ? 1.502 -6.564 2.110 1.00 86.62 103 LEU A O 1
ATOM 859 N N . CYS A 1 104 ? 1.363 -6.614 4.353 1.00 84.19 104 CYS A N 1
ATOM 860 C CA . CYS A 1 104 ? 2.794 -6.383 4.574 1.00 84.19 104 CYS A CA 1
ATOM 861 C C . CYS A 1 104 ? 3.637 -7.589 4.137 1.00 84.19 104 CYS A C 1
ATOM 863 O O . CYS A 1 104 ? 4.616 -7.409 3.410 1.00 84.19 104 CYS A O 1
ATOM 865 N N . GLU A 1 105 ? 3.237 -8.809 4.494 1.00 83.56 105 GLU A N 1
ATOM 866 C CA . GLU A 1 105 ? 3.933 -10.038 4.089 1.00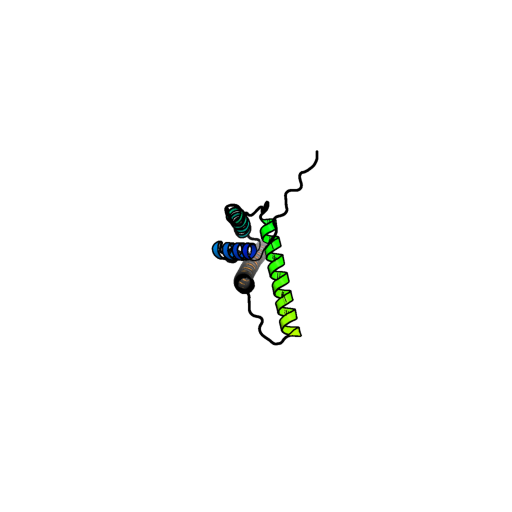 83.56 105 GLU A CA 1
ATOM 867 C C . GLU A 1 105 ? 3.944 -10.224 2.565 1.00 83.56 105 GLU A C 1
ATOM 869 O O . GLU A 1 105 ? 4.966 -10.584 1.960 1.00 83.56 105 GLU A O 1
ATOM 874 N N . LYS A 1 106 ? 2.823 -9.917 1.899 1.00 81.38 106 LYS A N 1
ATOM 875 C CA . LYS A 1 106 ? 2.742 -9.916 0.430 1.00 81.38 106 LYS A CA 1
ATOM 876 C C . LYS A 1 106 ? 3.681 -8.884 -0.200 1.00 81.38 106 LYS A C 1
ATOM 878 O O . LYS A 1 106 ? 4.309 -9.175 -1.219 1.00 81.38 106 LYS A O 1
ATOM 883 N N . GLU A 1 107 ? 3.829 -7.699 0.395 1.00 79.19 107 GLU A N 1
ATOM 884 C CA . GLU A 1 107 ? 4.780 -6.693 -0.094 1.00 79.19 107 GLU A CA 1
ATOM 885 C C . GLU A 1 107 ? 6.243 -7.157 0.048 1.00 79.19 107 GLU A C 1
ATOM 887 O O . GLU A 1 107 ? 7.038 -7.008 -0.892 1.00 79.19 107 GLU A O 1
ATOM 892 N N . ASP A 1 108 ? 6.598 -7.752 1.188 1.00 73.56 108 ASP A N 1
ATOM 893 C CA . ASP A 1 108 ? 7.965 -8.193 1.483 1.00 73.56 108 ASP A CA 1
ATOM 894 C C . ASP A 1 108 ? 8.375 -9.431 0.670 1.00 73.56 108 ASP A C 1
ATOM 896 O O . ASP A 1 108 ? 9.485 -9.486 0.123 1.00 73.56 108 ASP A O 1
ATOM 900 N N . SER A 1 109 ? 7.467 -10.392 0.485 1.00 66.56 109 SER A N 1
ATOM 901 C CA . SER A 1 109 ? 7.705 -11.576 -0.354 1.00 66.56 109 SER A CA 1
ATOM 902 C C . SER A 1 109 ? 7.910 -11.224 -1.835 1.00 66.56 109 SER A C 1
ATOM 904 O O . SER A 1 109 ? 8.749 -11.834 -2.513 1.00 66.56 109 SER A O 1
ATOM 906 N N . PHE A 1 110 ? 7.220 -10.198 -2.347 1.00 63.66 110 PHE A N 1
ATOM 907 C CA . PHE A 1 110 ? 7.458 -9.689 -3.697 1.00 63.66 110 PHE A CA 1
ATOM 908 C C . PHE A 1 110 ? 8.801 -8.954 -3.806 1.00 63.66 110 PHE A C 1
ATOM 910 O O . PHE A 1 110 ? 9.568 -9.206 -4.736 1.00 63.66 110 PHE A O 1
ATOM 917 N N . SER A 1 111 ? 9.136 -8.107 -2.825 1.00 59.31 111 SER A N 1
ATOM 918 C CA . SER A 1 111 ? 10.436 -7.420 -2.733 1.00 59.31 111 SER A CA 1
ATOM 919 C C . SER A 1 111 ? 11.614 -8.407 -2.737 1.00 59.31 111 SER A C 1
ATOM 921 O O . SER A 1 111 ? 12.619 -8.186 -3.421 1.00 59.31 111 SER A O 1
ATOM 923 N N . ALA A 1 112 ? 11.477 -9.544 -2.047 1.00 60.09 112 ALA A N 1
ATOM 924 C CA . ALA A 1 112 ? 12.472 -10.615 -2.049 1.00 60.09 112 ALA A CA 1
ATOM 925 C C . ALA A 1 112 ? 12.627 -11.286 -3.430 1.00 60.09 112 ALA A C 1
ATOM 927 O O . ALA A 1 112 ? 13.753 -11.514 -3.885 1.00 60.09 112 ALA A O 1
ATOM 928 N N . LYS A 1 113 ? 11.519 -11.558 -4.139 1.00 57.34 113 LYS A N 1
ATOM 929 C CA . LYS A 1 113 ? 11.547 -12.111 -5.510 1.00 57.34 113 LYS A CA 1
ATOM 930 C C . LYS A 1 113 ? 12.155 -11.135 -6.523 1.00 57.34 113 LYS A C 1
ATOM 932 O O . LYS A 1 113 ? 12.941 -11.555 -7.373 1.00 57.34 113 LYS A O 1
ATOM 937 N N . ASP A 1 114 ? 11.834 -9.847 -6.426 1.00 53.25 114 ASP A N 1
ATOM 938 C CA . ASP A 1 114 ? 12.381 -8.797 -7.297 1.00 53.25 114 ASP A CA 1
ATOM 939 C C . ASP A 1 114 ? 13.901 -8.660 -7.125 1.00 53.25 114 ASP A C 1
ATOM 941 O O . ASP A 1 114 ? 14.633 -8.634 -8.115 1.00 53.25 114 ASP A O 1
ATOM 945 N N . LYS A 1 115 ? 14.391 -8.662 -5.874 1.00 54.31 115 LYS A N 1
ATOM 946 C CA . LYS A 1 115 ? 15.834 -8.643 -5.570 1.00 54.31 115 LYS A CA 1
ATOM 947 C C . LYS A 1 115 ? 16.566 -9.841 -6.177 1.00 54.31 115 LYS A C 1
ATOM 949 O O . LYS A 1 115 ? 17.652 -9.681 -6.726 1.00 54.31 115 LYS A O 1
ATOM 954 N N . LYS A 1 116 ? 15.974 -11.039 -6.134 1.00 51.91 116 LYS A N 1
ATOM 955 C CA . LYS A 1 116 ? 16.578 -12.237 -6.740 1.00 51.91 116 LYS A CA 1
ATOM 956 C C . LYS A 1 116 ? 16.653 -12.137 -8.272 1.00 51.91 116 LYS A C 1
ATOM 958 O O . LYS A 1 116 ? 17.649 -12.551 -8.855 1.00 51.91 116 LYS A O 1
ATOM 963 N N . LYS A 1 117 ? 15.648 -11.536 -8.925 1.00 52.78 117 LYS A N 1
ATOM 964 C CA . LYS A 1 117 ? 15.642 -11.293 -10.383 1.00 52.78 117 LYS A CA 1
ATOM 965 C C . LYS A 1 117 ? 16.604 -10.184 -10.824 1.00 52.78 117 LYS A C 1
ATOM 967 O O . LYS A 1 117 ? 17.159 -10.273 -11.916 1.00 52.78 117 LYS A O 1
ATOM 972 N N . SER A 1 118 ? 16.796 -9.134 -10.022 1.00 53.03 118 SER A N 1
ATOM 973 C CA . SER A 1 118 ? 17.716 -8.045 -10.378 1.00 53.03 118 SER A CA 1
ATOM 974 C C . SER A 1 118 ? 19.180 -8.477 -10.326 1.00 53.03 118 SER A C 1
ATOM 976 O O . SER A 1 118 ? 19.935 -8.117 -11.223 1.00 53.03 118 SER A O 1
ATOM 978 N N . VAL A 1 119 ? 19.558 -9.290 -9.333 1.00 57.97 119 VAL A N 1
ATOM 979 C CA . VAL A 1 119 ? 20.928 -9.821 -9.204 1.00 57.97 119 VAL A CA 1
ATOM 980 C C . VAL A 1 119 ? 21.304 -10.696 -10.406 1.00 57.97 119 VAL A C 1
ATOM 982 O O . VAL A 1 119 ? 22.403 -10.574 -10.941 1.00 57.97 119 VAL A O 1
ATOM 985 N N . ASP A 1 120 ? 20.377 -11.529 -10.885 1.00 54.50 120 ASP A N 1
ATOM 986 C CA . ASP A 1 120 ? 20.600 -12.389 -12.055 1.00 54.50 120 ASP A CA 1
ATOM 987 C C . ASP A 1 120 ? 20.809 -11.575 -13.350 1.00 54.50 120 ASP A C 1
ATOM 989 O O . ASP A 1 120 ? 21.714 -11.846 -14.144 1.00 54.50 120 ASP A O 1
ATOM 993 N N . LYS A 1 121 ? 20.036 -10.495 -13.527 1.00 58.03 121 LYS A N 1
ATOM 994 C CA . LYS A 1 121 ? 20.161 -9.603 -14.688 1.00 58.03 121 LYS A CA 1
ATOM 995 C C . LYS A 1 121 ? 21.481 -8.826 -14.696 1.00 58.03 121 LYS A C 1
ATOM 997 O O . LYS A 1 121 ? 22.087 -8.669 -15.754 1.00 58.03 121 LYS A O 1
ATOM 1002 N N . GLU A 1 122 ? 21.932 -8.362 -13.535 1.00 59.16 122 GLU A N 1
ATOM 1003 C CA . GLU A 1 122 ? 23.193 -7.625 -13.398 1.00 59.16 122 GLU A CA 1
ATOM 1004 C C . GLU A 1 122 ? 24.406 -8.523 -13.697 1.00 59.16 122 GLU A C 1
ATOM 1006 O O . GLU A 1 122 ? 25.312 -8.126 -14.434 1.00 59.16 122 GLU A O 1
ATOM 1011 N N . ALA A 1 123 ? 24.372 -9.784 -13.249 1.00 62.28 123 ALA A N 1
ATOM 1012 C CA . ALA A 1 123 ? 25.386 -10.776 -13.599 1.00 62.28 123 ALA A CA 1
ATOM 1013 C C . ALA A 1 123 ? 25.438 -11.053 -15.117 1.00 62.28 123 ALA A C 1
ATOM 1015 O O . ALA A 1 123 ? 26.524 -11.139 -15.702 1.00 62.28 123 ALA A O 1
ATOM 1016 N N . ALA A 1 124 ? 24.282 -11.145 -15.782 1.00 61.75 124 ALA A N 1
ATOM 1017 C CA . ALA A 1 124 ? 24.213 -11.359 -17.228 1.00 61.75 124 ALA A CA 1
ATOM 1018 C C . ALA A 1 124 ? 24.753 -10.161 -18.038 1.00 61.75 124 ALA A C 1
ATOM 1020 O O . ALA A 1 124 ? 25.454 -10.351 -19.041 1.00 61.75 124 ALA A O 1
ATOM 1021 N N . GLU A 1 125 ? 24.474 -8.926 -17.609 1.00 64.56 125 GLU A N 1
ATOM 1022 C CA . GLU A 1 125 ? 24.992 -7.723 -18.271 1.00 64.56 125 GLU A CA 1
ATOM 1023 C C . GLU A 1 125 ? 26.509 -7.563 -18.098 1.00 64.56 125 GLU A C 1
ATOM 1025 O O . GLU A 1 125 ? 27.199 -7.233 -19.069 1.00 64.56 125 GLU A O 1
ATOM 1030 N N . GLU A 1 126 ? 27.055 -7.897 -16.926 1.00 71.50 126 GLU A N 1
ATOM 1031 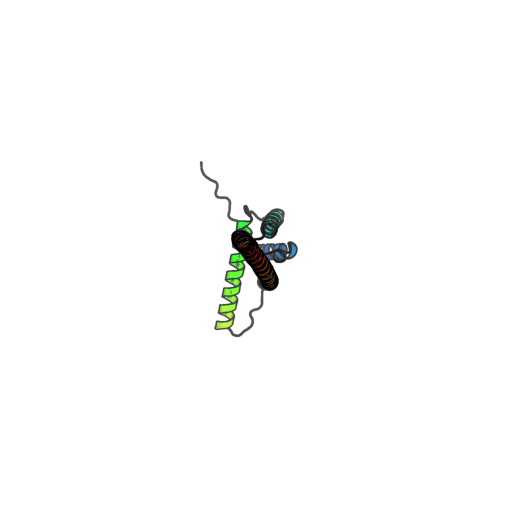C CA . GLU A 1 126 ? 28.504 -7.915 -16.690 1.00 71.50 126 GLU A CA 1
ATOM 1032 C C . GLU A 1 126 ? 29.228 -8.942 -17.580 1.00 71.50 126 GLU A C 1
ATOM 1034 O O . GLU A 1 126 ? 30.250 -8.626 -18.201 1.00 71.50 126 GLU A O 1
ATOM 1039 N N . ILE A 1 127 ? 28.680 -10.156 -17.733 1.00 75.12 127 ILE A N 1
ATOM 1040 C CA . ILE A 1 127 ? 29.233 -11.169 -18.653 1.00 75.12 127 ILE A CA 1
ATOM 1041 C C . ILE A 1 127 ? 29.204 -10.653 -20.099 1.00 75.12 127 ILE A C 1
ATOM 1043 O O . ILE A 1 127 ? 30.198 -10.776 -20.828 1.00 75.12 127 ILE A O 1
ATOM 1047 N N . ARG A 1 128 ? 28.098 -10.022 -20.519 1.00 75.88 128 ARG A N 1
ATOM 1048 C CA . ARG A 1 128 ? 27.956 -9.453 -21.867 1.00 75.88 128 ARG A CA 1
ATOM 1049 C C . ARG A 1 128 ? 28.969 -8.334 -22.127 1.00 75.88 128 ARG A C 1
ATOM 1051 O O . ARG A 1 128 ? 29.567 -8.295 -23.207 1.00 75.88 128 ARG A O 1
ATOM 1058 N N . LYS A 1 129 ? 29.196 -7.450 -21.153 1.00 78.94 129 LYS A N 1
ATOM 1059 C CA . LYS A 1 129 ? 30.162 -6.347 -21.257 1.00 78.94 129 LYS A CA 1
ATOM 1060 C C . LYS A 1 129 ? 31.595 -6.870 -21.353 1.00 78.94 129 LYS A C 1
ATOM 1062 O O . LYS A 1 129 ? 32.297 -6.530 -22.309 1.00 78.94 129 LYS A O 1
ATOM 1067 N N . LYS A 1 130 ? 31.986 -7.800 -20.472 1.00 81.50 130 LYS A N 1
ATOM 1068 C CA . LYS A 1 130 ? 33.306 -8.459 -20.517 1.00 81.50 130 LYS A CA 1
ATOM 1069 C C . LYS A 1 130 ? 33.553 -9.185 -21.841 1.00 81.50 130 LYS A C 1
ATOM 1071 O O . LYS A 1 130 ? 34.659 -9.133 -22.386 1.00 81.50 130 LYS A O 1
ATOM 1076 N N . ALA A 1 131 ? 32.533 -9.834 -22.405 1.00 76.94 131 ALA A N 1
ATOM 1077 C CA . ALA A 1 131 ? 32.641 -10.480 -23.711 1.00 76.94 131 ALA A CA 1
ATOM 1078 C C . ALA A 1 131 ? 32.883 -9.464 -24.846 1.00 76.94 131 ALA A C 1
ATOM 1080 O O . ALA A 1 131 ? 33.776 -9.672 -25.678 1.00 76.94 131 ALA A O 1
ATOM 1081 N N . MET A 1 132 ? 32.147 -8.344 -24.864 1.00 78.44 132 MET A N 1
ATOM 1082 C CA . MET A 1 132 ? 32.339 -7.284 -25.864 1.00 78.44 132 MET A CA 1
ATOM 1083 C C . MET A 1 132 ? 33.720 -6.623 -25.766 1.00 78.44 132 MET A C 1
ATOM 1085 O O . MET A 1 132 ? 34.388 -6.450 -26.790 1.00 78.44 132 MET A O 1
ATOM 1089 N N . GLU A 1 133 ? 34.203 -6.330 -24.558 1.00 81.81 133 GLU A N 1
ATOM 1090 C CA . GLU A 1 133 ? 35.537 -5.752 -24.344 1.00 81.81 133 GLU A CA 1
ATOM 1091 C C . GLU A 1 133 ? 36.657 -6.698 -24.795 1.00 81.81 133 GLU A C 1
ATOM 1093 O O . GLU A 1 133 ? 37.632 -6.279 -25.436 1.00 81.81 133 GLU A O 1
ATOM 1098 N N . ARG A 1 134 ? 36.501 -8.006 -24.546 1.00 80.75 134 ARG A N 1
ATOM 1099 C CA . ARG A 1 134 ? 37.463 -9.024 -24.988 1.00 80.75 134 ARG A CA 1
ATOM 1100 C C . ARG A 1 134 ? 37.520 -9.134 -26.511 1.00 80.75 134 ARG A C 1
ATOM 1102 O O . ARG A 1 134 ? 38.608 -9.266 -27.077 1.00 80.75 134 ARG A O 1
ATOM 1109 N N . MET A 1 135 ? 36.380 -9.047 -27.194 1.00 72.81 135 MET A N 1
ATOM 1110 C CA . MET A 1 135 ? 36.319 -9.049 -28.661 1.00 72.81 135 MET A CA 1
ATOM 1111 C C . MET A 1 135 ? 36.918 -7.774 -29.266 1.00 72.81 135 MET A C 1
ATOM 1113 O O . MET A 1 135 ? 37.697 -7.855 -30.223 1.00 72.81 135 MET A O 1
ATOM 1117 N N . ALA A 1 136 ? 36.631 -6.608 -28.680 1.00 77.44 136 ALA A N 1
ATOM 1118 C CA . ALA A 1 136 ? 37.211 -5.333 -29.096 1.00 77.44 136 ALA A CA 1
ATOM 1119 C C . ALA A 1 136 ? 38.744 -5.333 -28.953 1.00 77.44 136 ALA A C 1
ATOM 1121 O O . ALA A 1 136 ? 39.461 -4.966 -29.891 1.00 77.44 136 ALA A O 1
ATOM 1122 N N . SER A 1 137 ? 39.253 -5.850 -27.830 1.00 76.38 137 SER A N 1
ATOM 1123 C CA . SER A 1 137 ? 40.689 -5.993 -27.561 1.00 76.38 137 SER A CA 1
ATOM 1124 C C . SER A 1 137 ? 41.373 -6.926 -28.564 1.00 76.38 137 SER A C 1
ATOM 1126 O O . SER A 1 137 ? 42.378 -6.554 -29.176 1.00 76.38 137 SER A O 1
ATOM 1128 N N . LYS A 1 138 ? 40.786 -8.100 -28.842 1.00 78.19 138 LYS A N 1
ATOM 1129 C CA . LYS A 1 138 ? 41.283 -9.032 -29.875 1.00 78.19 138 LYS A CA 1
ATOM 1130 C C . LYS A 1 138 ? 41.324 -8.383 -31.264 1.00 78.19 138 LYS A C 1
ATOM 1132 O O . LYS A 1 138 ? 42.312 -8.535 -31.985 1.00 78.19 138 LYS A O 1
ATOM 1137 N N . LYS A 1 139 ? 40.288 -7.622 -31.645 1.00 78.31 139 LYS A N 1
ATOM 1138 C CA . LYS A 1 139 ? 40.223 -6.917 -32.940 1.00 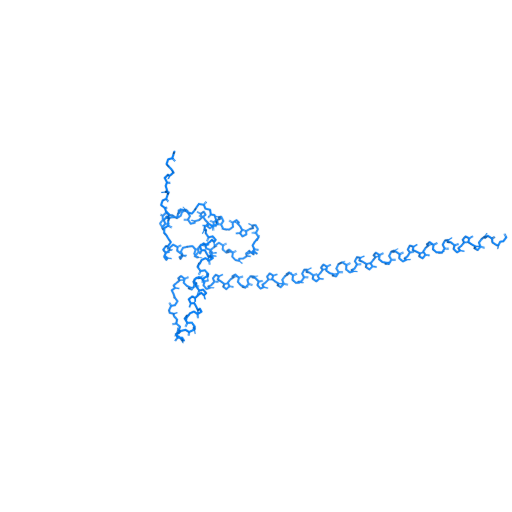78.31 139 LYS A CA 1
ATOM 1139 C C . LYS A 1 139 ? 41.291 -5.821 -33.046 1.00 78.31 139 LYS A C 1
ATOM 1141 O O . LYS A 1 139 ? 41.893 -5.669 -34.111 1.00 78.31 139 LYS A O 1
ATOM 1146 N N . LYS A 1 140 ? 41.573 -5.099 -31.953 1.00 80.81 140 LYS A N 1
ATOM 1147 C CA . LYS A 1 140 ? 42.641 -4.085 -31.882 1.00 80.81 140 LYS A CA 1
ATOM 1148 C C . LYS A 1 140 ? 44.026 -4.720 -32.040 1.00 80.81 140 LYS A C 1
ATOM 1150 O O . LYS A 1 140 ? 44.787 -4.283 -32.901 1.00 80.81 140 LYS A O 1
ATOM 1155 N N . ILE A 1 141 ? 44.312 -5.801 -31.309 1.00 77.69 141 ILE A N 1
ATOM 1156 C CA . ILE A 1 141 ? 45.582 -6.545 -31.406 1.00 77.69 141 ILE A CA 1
ATOM 1157 C C . ILE A 1 141 ? 45.791 -7.086 -32.826 1.00 77.69 141 ILE A C 1
ATOM 1159 O O . ILE A 1 141 ? 46.857 -6.901 -33.412 1.00 77.69 141 ILE A O 1
ATOM 1163 N N . LYS A 1 142 ? 44.758 -7.694 -33.428 1.00 81.69 142 LYS A N 1
ATOM 1164 C CA . LYS A 1 142 ? 44.835 -8.221 -34.800 1.00 81.69 142 LYS A CA 1
ATOM 1165 C C . LYS A 1 142 ? 45.134 -7.107 -35.812 1.00 81.69 142 LYS A C 1
ATOM 1167 O O . LYS A 1 142 ? 45.959 -7.304 -36.699 1.00 81.69 142 LYS A O 1
ATOM 1172 N N . ARG A 1 143 ? 44.530 -5.922 -35.648 1.00 75.25 143 ARG A N 1
ATOM 1173 C CA . ARG A 1 143 ? 44.778 -4.741 -36.496 1.00 75.25 143 ARG A CA 1
ATOM 1174 C C . ARG A 1 143 ? 46.207 -4.212 -36.362 1.00 75.25 143 ARG A C 1
ATOM 1176 O O . ARG A 1 143 ? 46.820 -3.883 -37.375 1.00 75.25 143 ARG A O 1
ATOM 1183 N N . ILE A 1 144 ? 46.734 -4.143 -35.139 1.00 82.75 144 ILE A N 1
ATOM 1184 C CA . ILE A 1 144 ? 48.120 -3.724 -34.877 1.00 82.75 144 ILE A CA 1
ATOM 1185 C C . ILE A 1 144 ? 49.090 -4.718 -35.523 1.00 82.75 144 ILE A C 1
ATOM 1187 O O . ILE A 1 144 ? 49.952 -4.309 -36.296 1.00 82.75 144 ILE A O 1
ATOM 1191 N N . ARG A 1 145 ? 48.882 -6.024 -35.314 1.00 77.31 145 ARG A N 1
ATOM 1192 C CA . ARG A 1 145 ? 49.709 -7.086 -35.908 1.00 77.31 145 ARG A CA 1
ATOM 1193 C C . ARG A 1 145 ? 49.701 -7.051 -37.441 1.00 77.31 145 ARG A C 1
ATOM 1195 O O . ARG A 1 145 ? 50.751 -7.213 -38.057 1.00 77.31 145 ARG A O 1
ATOM 1202 N N . TRP A 1 146 ? 48.546 -6.795 -38.060 1.00 78.69 146 TRP A N 1
ATOM 1203 C CA . TRP A 1 146 ? 48.437 -6.607 -39.512 1.00 78.69 146 TRP A CA 1
ATOM 1204 C C . TRP A 1 146 ? 49.218 -5.383 -40.010 1.00 78.69 146 TRP A C 1
ATOM 1206 O O . TRP A 1 146 ? 49.932 -5.485 -41.006 1.00 78.69 146 TRP A O 1
ATOM 1216 N N . ARG A 1 147 ? 49.138 -4.243 -39.308 1.00 75.25 147 ARG A N 1
ATOM 1217 C CA . ARG A 1 147 ? 49.916 -3.037 -39.654 1.00 75.25 147 ARG A CA 1
ATOM 1218 C C . ARG A 1 147 ? 51.420 -3.245 -39.491 1.00 75.25 147 ARG A C 1
ATOM 1220 O O . ARG A 1 147 ? 52.175 -2.757 -40.326 1.00 75.25 147 ARG A O 1
ATOM 1227 N N . GLN A 1 148 ? 51.845 -3.969 -38.456 1.00 74.06 148 GLN A N 1
ATOM 1228 C CA . GLN A 1 148 ? 53.252 -4.312 -38.233 1.00 74.06 148 GLN A CA 1
ATOM 1229 C C . GLN A 1 148 ? 53.790 -5.155 -39.399 1.00 74.06 148 GLN A C 1
ATOM 1231 O O . GLN A 1 148 ? 54.765 -4.778 -40.040 1.00 74.06 148 GLN A O 1
ATOM 1236 N N . ARG A 1 149 ? 53.065 -6.224 -39.764 1.00 73.31 149 ARG A N 1
ATOM 1237 C CA . ARG A 1 149 ? 53.441 -7.136 -40.855 1.00 73.31 149 ARG A CA 1
ATOM 1238 C C . ARG A 1 149 ? 53.576 -6.424 -42.209 1.00 73.31 149 ARG A C 1
ATOM 1240 O O . ARG A 1 149 ? 54.483 -6.745 -42.965 1.00 73.31 149 ARG A O 1
ATOM 1247 N N . GLN A 1 150 ? 52.715 -5.446 -42.496 1.00 72.00 150 GLN A N 1
ATOM 1248 C CA . GLN A 1 150 ? 52.783 -4.623 -43.716 1.00 72.00 150 GLN A CA 1
ATOM 1249 C C . GLN A 1 150 ? 53.987 -3.664 -43.740 1.00 72.00 150 GLN A C 1
ATOM 1251 O O . GLN A 1 150 ? 54.529 -3.364 -44.804 1.00 72.00 150 GLN A O 1
ATOM 1256 N N . LYS A 1 151 ? 54.417 -3.161 -42.576 1.00 71.88 151 LYS A N 1
ATOM 1257 C CA . LYS A 1 151 ? 55.632 -2.339 -42.472 1.00 71.88 151 LYS A CA 1
ATOM 1258 C C . LYS A 1 151 ? 56.893 -3.186 -42.646 1.00 71.88 151 LYS A C 1
ATOM 1260 O O . LYS A 1 151 ? 57.811 -2.759 -43.344 1.00 71.88 151 LYS A O 1
ATOM 1265 N N . ASP A 1 152 ? 56.912 -4.385 -42.069 1.00 70.81 152 ASP A N 1
ATOM 1266 C CA . ASP A 1 152 ? 58.050 -5.301 -42.166 1.00 70.81 152 ASP A CA 1
ATOM 1267 C C . ASP A 1 152 ? 58.234 -5.843 -43.593 1.00 70.81 152 ASP A C 1
ATOM 1269 O O . ASP A 1 152 ? 59.365 -5.932 -44.069 1.00 70.81 152 ASP A O 1
ATOM 1273 N N . SER A 1 153 ? 57.146 -6.126 -44.323 1.00 66.50 153 SER A N 1
ATOM 1274 C CA . SER A 1 153 ? 57.223 -6.547 -45.731 1.00 66.50 153 SER A CA 1
ATOM 1275 C C . SER A 1 153 ? 57.750 -5.442 -46.654 1.00 66.50 153 SER A C 1
ATOM 1277 O O . SER A 1 153 ? 58.550 -5.723 -47.542 1.00 66.50 153 SER A O 1
ATOM 1279 N N . LYS A 1 154 ? 57.379 -4.173 -46.419 1.00 64.38 154 LYS A N 1
ATOM 1280 C CA . LYS A 1 154 ? 57.901 -3.021 -47.182 1.00 64.38 154 LYS A CA 1
ATOM 1281 C C . LYS A 1 154 ? 59.375 -2.718 -46.910 1.00 64.38 154 LYS A C 1
ATOM 1283 O O . LYS A 1 154 ? 60.057 -2.247 -47.812 1.00 64.38 154 LYS A O 1
ATOM 1288 N N . LYS A 1 155 ? 59.875 -2.974 -45.696 1.00 60.25 155 LYS A N 1
ATOM 1289 C CA . LYS A 1 155 ? 61.307 -2.819 -45.382 1.00 60.25 155 LYS A CA 1
ATOM 1290 C C . LYS A 1 155 ? 62.169 -3.892 -46.050 1.00 60.25 155 LYS A C 1
ATOM 1292 O O . LYS A 1 155 ? 63.267 -3.579 -46.488 1.00 60.25 155 LYS A O 1
ATOM 1297 N N . ARG A 1 156 ? 61.671 -5.128 -46.162 1.00 58.81 156 ARG A N 1
ATOM 1298 C CA . ARG A 1 156 ? 62.408 -6.241 -46.790 1.00 58.81 156 ARG A CA 1
ATOM 1299 C C . ARG A 1 156 ? 62.493 -6.143 -48.316 1.00 58.81 156 ARG A C 1
ATOM 1301 O O . ARG A 1 156 ? 63.477 -6.595 -48.872 1.00 58.81 156 ARG A O 1
ATOM 1308 N N . GLY A 1 157 ? 61.522 -5.513 -48.981 1.00 57.06 157 GLY A N 1
ATOM 1309 C CA . GLY A 1 157 ? 61.557 -5.284 -50.435 1.00 57.06 157 GLY A CA 1
ATOM 1310 C C . GLY A 1 157 ? 62.379 -4.070 -50.891 1.00 57.06 157 GLY A C 1
ATOM 1311 O O . GLY A 1 157 ? 62.375 -3.765 -52.075 1.00 57.06 157 GLY A O 1
ATOM 1312 N N . ARG A 1 158 ? 63.028 -3.341 -49.970 1.00 54.00 158 ARG A N 1
ATOM 1313 C CA . ARG A 1 158 ? 63.831 -2.139 -50.276 1.00 54.00 158 ARG A CA 1
ATOM 1314 C C . ARG A 1 158 ? 65.346 -2.371 -50.191 1.00 54.00 158 ARG A C 1
ATOM 1316 O O . ARG A 1 158 ? 66.101 -1.449 -50.468 1.00 54.00 158 ARG A O 1
ATOM 1323 N N . CYS A 1 159 ? 65.761 -3.580 -49.810 1.00 50.12 159 CYS A N 1
ATOM 1324 C CA . CYS A 1 159 ? 67.132 -4.077 -49.918 1.00 50.12 159 CYS A CA 1
ATOM 1325 C C . CYS A 1 159 ? 67.154 -5.209 -50.957 1.00 50.12 159 CYS A C 1
ATOM 1327 O O . CYS A 1 159 ? 67.193 -6.384 -50.600 1.00 50.12 159 CYS A O 1
ATOM 1329 N N . SER A 1 160 ? 67.024 -4.873 -52.234 1.00 44.19 160 SER A N 1
ATOM 1330 C CA . SER A 1 160 ? 67.389 -5.712 -53.382 1.00 44.19 160 SER A CA 1
ATOM 1331 C C . SER A 1 160 ? 67.705 -4.788 -54.542 1.00 44.19 160 SER A C 1
ATOM 1333 O O . SER A 1 160 ? 67.004 -3.754 -54.640 1.00 44.19 160 SER A O 1
#

Sequence (160 aa):
MATKKQPVMEWTDDRYILLLREMIASELFQFKKGSPDRGKIWESIQEGLNKLDHPKFTIKEKKGVRDRWNLLQVKFKRIQREELQSSGIDCVLSEKDALIEELCEKEDSFSAKDKKKSVDKEAAEEIRKKAMERMASKKKIKRIRWRQRQKDSKKRGRCS

Foldseek 3Di:
DDDPPDDDDDCDLVNLLLLLVLCVVLVLLVDDDPDVVSVVSLVVSQVVQCPDPPPHDDDPDSVVSVVVLVVLLVVLVVVVVCCVVPPVDDDPQDSSSVSNVVVVVSNVVSVVVVVVVVVVVVVVVVVVVVVVVVVVVVVVVVVVVVVVVVVVVVVVVVPD

Secondary structure (DSSP, 8-state):
-----PPPPP--HHHHHHHHHHHHHTTGGGS-TT-HHHHHHHHHHHHHHHT-TTTTP---SHHHHHHHHHHHHHHHHHHHHHHHHHT-S-----HHHHHHHHHHHHHHHHHHHHHHHHHHHHHHHHHHHHHHHHHHHHHHHHHHHHHHHHHHHHHHTT--